Protein AF-A0A8H6YRF5-F1 (afdb_monomer_lite)

Secondary structure (DSSP, 8-state):
-TT-BHHHHHHHH---HHHHHHHHHHHHHHHHHHHHTTEE-S---TTSEEE-TTS-EEE--GGG-EE--SS---------S-GGG--HHHHSPPTT------HHHHHHHHHHHHHHHHHHHHHHHHHHHHHHHHHHTT-S-HHHHHHHTTPPPPP-

Foldseek 3Di:
DVCAFLLSNCQPPVDDPVLLVQQLVLVVVQLVVCVVVQKFQQADARRQWTQDPVRHTHGHDSVLIDGPDPPPPPQSVDLDHDVQLFDPCQVDPDPPDGNDGDSVRNVSSSVSRVVSSVVSNVVVVVVVVVVVVCVVVVNDDPVVVCVVVVNDDDDD

InterPro domains:
  IPR000719 Protein kinase domain [PS50011] (1-156)
  IPR001245 Serine-threonine/tyrosine-protein kinase, catalytic domain [PF07714] (1-119)
  IPR008266 Tyrosine-protein kinase, active site [PS00109] (39-51)
  IPR011009 Protein kinase-like domain superfamily [SSF56112] (1-127)
  IPR050122 Receptor Tyrosine Kinase [PTHR24416] (1-118)

Radius of gyration: 20.38 Å; chains: 1; bounding box: 53×23×65 Å

pLDDT: mean 83.46, std 14.14, range [44.47, 98.44]

Structure (mmCIF, N/CA/C/O backbone):
data_AF-A0A8H6YRF5-F1
#
_entry.id   AF-A0A8H6YRF5-F1
#
loop_
_atom_site.group_PDB
_atom_site.id
_atom_site.type_symbol
_atom_site.label_atom_id
_atom_site.label_alt_id
_atom_site.label_comp_id
_atom_site.label_asym_id
_atom_site.label_entity_id
_atom_site.label_seq_id
_atom_site.pdbx_PDB_ins_code
_atom_site.Cartn_x
_atom_site.Cartn_y
_atom_site.Cartn_z
_atom_site.occupancy
_atom_site.B_iso_or_equiv
_atom_site.auth_seq_id
_atom_site.auth_comp_id
_atom_site.auth_asym_id
_atom_site.auth_atom_id
_atom_site.pdbx_PDB_model_num
ATOM 1 N N . MET A 1 1 ? -6.679 13.958 -0.545 1.00 66.00 1 MET A N 1
ATOM 2 C CA . MET A 1 1 ? -6.457 12.868 0.429 1.00 66.00 1 MET A CA 1
ATOM 3 C C . MET A 1 1 ? -6.405 13.450 1.838 1.00 66.00 1 MET A C 1
ATOM 5 O O . MET A 1 1 ? -5.318 13.694 2.354 1.00 66.00 1 MET A O 1
ATOM 9 N N . PRO A 1 2 ? -7.564 13.784 2.426 1.00 79.38 2 PRO A N 1
ATOM 10 C CA . PRO A 1 2 ? -7.628 14.533 3.684 1.00 79.38 2 PRO A CA 1
ATOM 11 C C . PRO A 1 2 ? -7.203 13.708 4.908 1.00 79.38 2 PRO A C 1
ATOM 13 O O . PRO A 1 2 ? -6.785 14.284 5.907 1.00 79.38 2 PRO A O 1
ATOM 16 N N . LEU A 1 3 ? -7.267 12.375 4.824 1.00 86.50 3 LEU A N 1
ATOM 17 C CA . LEU A 1 3 ? -6.993 11.469 5.944 1.00 86.50 3 LEU A CA 1
ATOM 18 C C . LEU A 1 3 ? -5.504 11.102 6.094 1.00 86.50 3 LEU A C 1
ATOM 20 O O . LEU A 1 3 ? -5.126 10.379 7.014 1.00 86.50 3 LEU A O 1
ATOM 24 N N . GLY A 1 4 ? -4.641 11.656 5.237 1.00 93.50 4 GLY A N 1
ATOM 25 C CA . GLY A 1 4 ? -3.194 11.473 5.308 1.00 93.50 4 GLY A CA 1
ATOM 26 C C . GLY A 1 4 ? -2.728 10.109 4.803 1.00 93.50 4 GLY A C 1
ATOM 27 O O . GLY A 1 4 ? -3.418 9.439 4.035 1.00 93.50 4 GLY A O 1
ATOM 28 N N . SER A 1 5 ? -1.508 9.730 5.187 1.00 96.19 5 SER A N 1
ATOM 29 C CA . SER A 1 5 ? -0.922 8.446 4.802 1.00 96.19 5 SER A CA 1
ATOM 30 C C . SER A 1 5 ? -1.439 7.296 5.656 1.00 96.19 5 SER A C 1
ATOM 32 O O . SER A 1 5 ? -1.849 7.522 6.792 1.00 96.19 5 SER A O 1
ATOM 34 N N . VAL A 1 6 ? -1.356 6.058 5.160 1.00 94.94 6 VAL A N 1
ATOM 35 C CA . VAL A 1 6 ? -1.808 4.871 5.904 1.00 94.94 6 VAL A CA 1
ATOM 36 C C . VAL A 1 6 ? -1.138 4.778 7.275 1.00 94.94 6 VAL A C 1
ATOM 38 O O . VAL A 1 6 ? -1.814 4.547 8.269 1.00 94.94 6 VAL A O 1
ATOM 41 N N . LEU A 1 7 ? 0.165 5.065 7.377 1.00 92.00 7 LEU A N 1
ATOM 42 C CA . LEU A 1 7 ? 0.876 5.016 8.661 1.00 92.00 7 LEU A CA 1
ATOM 43 C C . LEU A 1 7 ? 0.369 6.074 9.645 1.00 92.00 7 LEU A C 1
ATOM 45 O O . LEU A 1 7 ? 0.180 5.780 10.824 1.00 92.00 7 LEU A O 1
ATOM 49 N N . LYS A 1 8 ? 0.124 7.299 9.161 1.00 92.31 8 LYS A N 1
ATOM 50 C CA . LYS A 1 8 ? -0.434 8.373 9.988 1.00 92.31 8 LYS A CA 1
ATOM 51 C C . LYS A 1 8 ? -1.867 8.048 10.401 1.00 92.31 8 LYS A C 1
ATOM 53 O O . LYS A 1 8 ? -2.210 8.192 11.567 1.00 92.31 8 LYS A O 1
ATOM 58 N N . TYR A 1 9 ? -2.673 7.563 9.464 1.00 93.56 9 TYR A N 1
ATOM 59 C CA . TYR A 1 9 ? -4.054 7.182 9.708 1.00 93.56 9 TYR A CA 1
ATOM 60 C C . TYR A 1 9 ? -4.158 6.095 10.783 1.00 93.56 9 TYR A C 1
ATOM 62 O O . TYR A 1 9 ? -4.899 6.264 11.750 1.00 93.56 9 TYR A O 1
ATOM 70 N N . MET A 1 10 ? -3.367 5.024 10.653 1.00 91.06 10 MET A N 1
ATOM 71 C CA . MET A 1 10 ? -3.299 3.929 11.623 1.00 91.06 10 MET A CA 1
ATOM 72 C C . MET A 1 10 ? -2.903 4.424 13.019 1.00 91.06 10 MET A C 1
ATOM 74 O O . MET A 1 10 ? -3.510 4.011 14.004 1.00 91.06 10 MET A O 1
ATOM 78 N N . ALA A 1 11 ? -1.913 5.319 13.104 1.00 88.25 11 ALA A N 1
ATOM 79 C CA . ALA A 1 11 ? -1.448 5.880 14.370 1.00 88.25 11 ALA A CA 1
ATOM 80 C C . ALA A 1 11 ? -2.491 6.793 15.039 1.00 88.25 11 ALA A C 1
ATOM 82 O O . ALA A 1 11 ? -2.692 6.705 16.248 1.00 88.25 11 ALA A O 1
ATOM 83 N N . ASP A 1 12 ? -3.160 7.643 14.259 1.00 89.25 12 ASP A N 1
ATOM 84 C CA . ASP A 1 12 ? -4.084 8.654 14.780 1.00 89.25 12 ASP A CA 1
ATOM 85 C C . ASP A 1 12 ? -5.463 8.068 15.141 1.00 89.25 12 ASP A C 1
ATOM 87 O O . ASP A 1 12 ? -6.108 8.551 16.069 1.00 89.25 12 ASP A O 1
ATOM 91 N N . HIS A 1 13 ? -5.922 7.032 14.427 1.00 86.94 13 HIS A N 1
ATOM 92 C CA . HIS A 1 13 ? -7.295 6.519 14.551 1.00 86.94 13 HIS A CA 1
ATOM 93 C C . HIS A 1 13 ? -7.387 5.140 15.205 1.00 86.94 13 HIS A C 1
ATOM 95 O O . HIS A 1 13 ? -8.473 4.757 15.632 1.00 86.94 13 HIS A O 1
ATOM 101 N N . SER A 1 14 ? -6.276 4.397 15.299 1.00 84.88 14 SER A N 1
ATOM 102 C CA . SER A 1 14 ? -6.243 3.045 15.882 1.00 84.88 14 SER A CA 1
ATOM 103 C C . SER A 1 14 ? -7.363 2.129 15.347 1.00 84.88 14 SER A C 1
ATOM 105 O O . SER A 1 14 ? -8.146 1.589 16.135 1.00 84.88 14 SER A O 1
ATOM 107 N N . PRO A 1 15 ? -7.511 1.982 14.015 1.00 86.12 15 PRO A N 1
ATOM 108 C CA . PRO A 1 15 ? -8.644 1.264 13.450 1.00 86.12 15 PRO A CA 1
ATOM 109 C C . PRO A 1 15 ? -8.595 -0.232 13.783 1.00 86.12 15 PRO A C 1
ATOM 111 O O . PRO A 1 15 ? -7.570 -0.781 14.196 1.00 86.12 15 PRO A O 1
ATOM 114 N N . SER A 1 16 ? -9.723 -0.914 13.569 1.00 88.88 16 SER A N 1
ATOM 115 C CA . SER A 1 16 ? -9.797 -2.365 13.755 1.00 88.88 16 SER A CA 1
ATOM 116 C C . SER A 1 16 ? -8.793 -3.104 12.861 1.00 88.88 16 SER A C 1
ATOM 118 O O . SER A 1 16 ? -8.476 -2.659 11.756 1.00 88.88 16 SER A O 1
ATOM 120 N N . ALA A 1 17 ? -8.336 -4.277 13.309 1.00 89.25 17 ALA A N 1
ATOM 121 C CA . ALA A 1 17 ? -7.450 -5.124 12.511 1.00 89.25 17 ALA A CA 1
ATOM 122 C C . ALA A 1 17 ? -8.077 -5.507 11.158 1.00 89.25 17 ALA A C 1
ATOM 124 O O . ALA A 1 17 ? -7.374 -5.565 10.156 1.00 89.25 17 ALA A O 1
ATOM 125 N N . THR A 1 18 ? -9.397 -5.709 11.116 1.00 92.75 18 THR A N 1
ATOM 126 C CA . THR A 1 18 ? -10.138 -5.987 9.878 1.00 92.75 18 THR A CA 1
ATOM 127 C C . THR A 1 18 ? -10.021 -4.834 8.888 1.00 92.75 18 THR A C 1
ATOM 129 O O . THR A 1 18 ? -9.634 -5.056 7.748 1.00 92.75 18 THR A O 1
ATOM 132 N N . TYR A 1 19 ? -10.260 -3.601 9.340 1.00 94.12 19 TYR A N 1
ATOM 133 C CA . TYR A 1 19 ? -10.141 -2.425 8.479 1.00 94.12 19 TYR A CA 1
ATOM 134 C C . TYR A 1 19 ? -8.704 -2.215 7.995 1.00 94.12 19 TYR A C 1
ATOM 136 O O . TYR A 1 19 ? -8.465 -1.892 6.840 1.00 94.12 19 TYR A O 1
ATOM 144 N N . ALA A 1 20 ? -7.712 -2.466 8.851 1.00 94.25 20 ALA A N 1
ATOM 145 C CA . ALA A 1 20 ? -6.314 -2.408 8.437 1.00 94.25 20 ALA A CA 1
ATOM 146 C C . ALA A 1 20 ? -5.985 -3.422 7.325 1.00 94.25 20 ALA A C 1
ATOM 148 O O . ALA A 1 20 ? -5.204 -3.111 6.430 1.00 94.25 20 ALA A O 1
ATOM 149 N N . ILE A 1 21 ? -6.591 -4.615 7.359 1.00 95.25 21 ILE A N 1
ATOM 150 C CA . ILE A 1 21 ? -6.473 -5.608 6.283 1.00 95.25 21 ILE A CA 1
ATOM 151 C C . ILE A 1 21 ? -7.158 -5.104 5.007 1.00 95.25 21 ILE A C 1
ATOM 153 O O . ILE A 1 21 ? -6.573 -5.239 3.938 1.00 95.25 21 ILE A O 1
ATOM 157 N N . GLU A 1 22 ? -8.337 -4.485 5.105 1.00 97.44 22 GLU 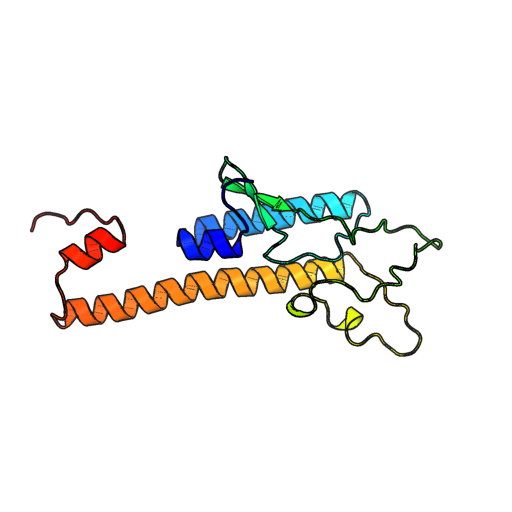A N 1
ATOM 158 C CA . GLU A 1 22 ? -9.027 -3.872 3.956 1.00 97.44 22 GLU A CA 1
ATOM 159 C C . GLU A 1 22 ? -8.145 -2.815 3.271 1.00 97.44 22 GLU A C 1
ATOM 161 O O . GLU A 1 22 ? -7.928 -2.893 2.065 1.00 97.44 22 GLU A O 1
ATOM 166 N N . LEU A 1 23 ? -7.504 -1.925 4.039 1.00 97.31 23 LEU A N 1
ATOM 167 C CA . LEU A 1 23 ? -6.561 -0.939 3.493 1.00 97.31 23 LEU A CA 1
ATOM 168 C C . LEU A 1 23 ? -5.356 -1.587 2.789 1.00 97.31 23 LEU A C 1
ATOM 170 O O . LEU A 1 23 ? -4.845 -1.054 1.807 1.00 97.31 23 LEU A O 1
ATOM 174 N N . LEU A 1 24 ? -4.863 -2.724 3.290 1.00 97.94 24 LEU A N 1
ATOM 175 C CA . LEU A 1 24 ? -3.778 -3.463 2.636 1.00 97.94 24 LEU A CA 1
ATOM 176 C C . LEU A 1 24 ? -4.257 -4.157 1.353 1.00 97.94 24 LEU A C 1
ATOM 178 O O . LEU A 1 24 ? -3.494 -4.225 0.390 1.00 97.94 24 LEU A O 1
ATOM 182 N N . CYS A 1 25 ? -5.503 -4.635 1.310 1.00 98.31 25 CYS A N 1
ATOM 183 C CA . CYS A 1 25 ? -6.118 -5.173 0.095 1.00 98.31 25 CYS A CA 1
ATOM 184 C C . CYS A 1 25 ? -6.228 -4.096 -0.991 1.00 98.31 25 CYS A C 1
ATOM 186 O O . CYS A 1 25 ? -5.809 -4.348 -2.119 1.00 98.31 25 CYS A O 1
ATOM 188 N N . ASP A 1 26 ? -6.670 -2.885 -0.645 1.00 98.44 26 ASP A N 1
ATOM 189 C CA . ASP A 1 26 ? -6.723 -1.744 -1.571 1.00 98.44 26 ASP A CA 1
ATOM 190 C C . ASP A 1 26 ? -5.343 -1.446 -2.199 1.00 98.44 26 ASP A C 1
ATOM 192 O O . ASP A 1 26 ? -5.217 -1.193 -3.400 1.00 98.44 26 ASP A O 1
ATOM 196 N N . VAL A 1 27 ? -4.269 -1.525 -1.400 1.00 98.12 27 VAL A N 1
ATOM 197 C CA . VAL A 1 27 ? -2.883 -1.362 -1.880 1.00 98.12 27 VAL A CA 1
ATOM 198 C C . VAL A 1 27 ? -2.512 -2.452 -2.887 1.00 98.12 27 VAL A C 1
ATOM 200 O O . VAL A 1 27 ? -1.906 -2.150 -3.918 1.00 98.12 27 VAL A O 1
ATOM 203 N N . VAL A 1 28 ? -2.886 -3.707 -2.619 1.00 98.19 28 VAL A N 1
ATOM 204 C CA . VAL A 1 28 ? -2.654 -4.834 -3.538 1.00 98.19 28 VAL A CA 1
ATOM 205 C C . VAL A 1 28 ? -3.434 -4.653 -4.835 1.00 98.19 28 VAL A C 1
ATOM 207 O O . VAL A 1 28 ? -2.886 -4.913 -5.905 1.00 98.19 28 VAL A O 1
ATOM 210 N N . GLU A 1 29 ? -4.681 -4.190 -4.774 1.00 98.44 29 GLU A N 1
ATOM 211 C CA . GLU A 1 29 ? -5.483 -3.908 -5.966 1.00 98.44 29 GLU A CA 1
ATOM 212 C C . GLU A 1 29 ? -4.852 -2.805 -6.820 1.00 98.44 29 GLU A C 1
ATOM 214 O O . GLU A 1 29 ? -4.710 -2.969 -8.036 1.00 98.44 29 GLU A O 1
ATOM 219 N N . GLY A 1 30 ? -4.383 -1.728 -6.184 1.00 97.75 30 GLY A N 1
ATOM 220 C CA . GLY A 1 30 ? -3.641 -0.664 -6.854 1.00 97.75 30 GLY A CA 1
ATOM 221 C C . GLY A 1 30 ? -2.358 -1.170 -7.520 1.00 97.75 30 GLY A C 1
ATOM 222 O O . GLY A 1 30 ? -2.105 -0.855 -8.682 1.00 97.75 30 GLY A O 1
ATOM 223 N N . LEU A 1 31 ? -1.565 -1.990 -6.823 1.00 97.44 31 LEU A N 1
ATOM 224 C CA . LEU A 1 31 ? -0.339 -2.570 -7.384 1.00 97.44 31 LEU A CA 1
ATOM 225 C C . LEU A 1 31 ? -0.631 -3.515 -8.542 1.00 97.44 31 LEU A C 1
ATOM 227 O O . LEU A 1 31 ? 0.022 -3.432 -9.578 1.00 97.44 31 LEU A O 1
ATOM 231 N N . LYS A 1 32 ? -1.636 -4.381 -8.391 1.00 97.88 32 LYS A N 1
ATOM 232 C CA . LYS A 1 32 ? -2.066 -5.308 -9.437 1.00 97.88 32 LYS A CA 1
ATOM 233 C C . LYS A 1 32 ? -2.452 -4.556 -10.710 1.00 97.88 32 LYS A C 1
ATOM 235 O O . LYS A 1 32 ? -2.081 -5.001 -11.792 1.00 97.88 32 LYS A O 1
ATOM 240 N N . TYR A 1 33 ? -3.156 -3.432 -10.576 1.00 97.56 33 TYR A N 1
ATOM 241 C CA . TYR A 1 33 ? -3.488 -2.560 -11.700 1.00 97.56 33 TYR A CA 1
ATOM 242 C C . TYR A 1 33 ? -2.235 -1.967 -12.362 1.00 97.56 33 TYR A C 1
ATOM 244 O O . TYR A 1 33 ? -2.085 -2.052 -13.576 1.00 97.56 33 TYR A O 1
ATOM 252 N N . LEU A 1 34 ? -1.294 -1.414 -11.588 1.00 96.00 34 LEU A N 1
ATOM 253 C CA . LEU A 1 34 ? -0.049 -0.882 -12.162 1.00 96.00 34 LEU A CA 1
ATOM 254 C C . LEU A 1 34 ? 0.726 -1.966 -12.914 1.00 96.00 34 LEU A C 1
ATOM 256 O O . LEU A 1 34 ? 1.144 -1.765 -14.053 1.00 96.00 34 LEU A O 1
ATOM 260 N N . HIS A 1 35 ? 0.875 -3.136 -12.297 1.00 95.56 35 HIS A N 1
ATOM 261 C CA . HIS A 1 35 ? 1.618 -4.248 -12.877 1.00 95.56 35 HIS A CA 1
ATOM 262 C C . HIS A 1 35 ? 0.927 -4.808 -14.128 1.00 95.56 35 HIS A C 1
ATOM 264 O O . HIS A 1 35 ? 1.629 -5.177 -15.068 1.00 95.56 35 HIS A O 1
ATOM 270 N N . SER A 1 36 ? -0.414 -4.816 -14.204 1.00 96.06 36 SER A N 1
ATOM 271 C CA . SER A 1 36 ? -1.131 -5.202 -15.433 1.00 96.06 36 SER A CA 1
ATOM 272 C C . SER A 1 36 ? -0.926 -4.214 -16.580 1.00 96.06 36 SER A C 1
ATOM 274 O O . SER A 1 36 ? -0.906 -4.623 -17.737 1.00 96.06 36 SER A O 1
ATOM 276 N N . GLU A 1 37 ? -0.698 -2.941 -16.260 1.00 94.81 37 GLU A N 1
ATOM 277 C CA . GLU A 1 37 ? -0.349 -1.894 -17.225 1.00 94.81 37 GLU A CA 1
ATOM 2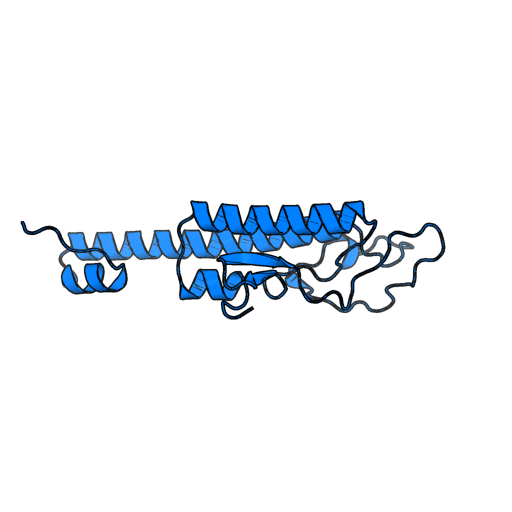78 C C . GLU A 1 37 ? 1.162 -1.835 -17.523 1.00 94.81 37 GLU A C 1
ATOM 280 O O . GLU A 1 37 ? 1.642 -0.892 -18.149 1.00 94.81 37 GLU A O 1
ATOM 285 N N . ASN A 1 38 ? 1.936 -2.844 -17.098 1.00 92.19 38 ASN A N 1
ATOM 286 C CA . ASN A 1 38 ? 3.395 -2.883 -17.218 1.00 92.19 38 ASN A CA 1
ATOM 287 C C . ASN A 1 38 ? 4.090 -1.677 -16.563 1.00 92.19 38 ASN A C 1
ATOM 289 O O . ASN A 1 38 ? 5.114 -1.204 -17.054 1.00 92.19 38 ASN A O 1
ATOM 293 N N . ILE A 1 39 ? 3.553 -1.171 -15.454 1.00 93.12 39 ILE A N 1
ATOM 294 C CA . ILE A 1 39 ? 4.117 -0.061 -14.684 1.00 93.12 39 ILE A CA 1
ATOM 295 C C . ILE A 1 39 ? 4.643 -0.599 -13.357 1.00 93.12 39 ILE A C 1
ATOM 297 O O . ILE A 1 39 ? 3.906 -1.208 -12.591 1.00 93.12 39 ILE A O 1
ATOM 301 N N . VAL A 1 40 ? 5.907 -0.322 -13.050 1.00 94.31 40 VAL A N 1
ATOM 302 C CA . VAL A 1 40 ? 6.487 -0.516 -11.711 1.00 94.31 40 VAL A CA 1
ATOM 303 C C . VAL A 1 40 ? 6.387 0.801 -10.957 1.00 94.31 40 VAL A C 1
ATOM 305 O O . VAL A 1 40 ? 6.765 1.831 -11.514 1.00 94.31 40 VAL A O 1
ATOM 308 N N . HIS A 1 41 ? 5.917 0.794 -9.710 1.00 95.12 41 HIS A N 1
ATOM 309 C CA . HIS A 1 41 ? 5.815 2.007 -8.896 1.00 95.12 41 HIS A CA 1
ATOM 310 C C . HIS A 1 41 ? 7.197 2.528 -8.483 1.00 95.12 41 HIS A C 1
ATOM 312 O O . HIS A 1 41 ? 7.462 3.727 -8.577 1.00 95.12 41 HIS A O 1
ATOM 318 N N . GLY A 1 42 ? 8.081 1.658 -7.985 1.00 91.25 42 GLY A N 1
ATOM 319 C CA . GLY A 1 42 ? 9.496 1.970 -7.770 1.00 91.25 42 GLY A CA 1
ATOM 320 C C . GLY A 1 42 ? 9.850 2.800 -6.527 1.00 91.25 42 GLY A C 1
ATOM 321 O O . GLY A 1 42 ? 11.041 2.961 -6.234 1.00 91.25 42 GLY A O 1
ATOM 322 N N . ASP A 1 43 ? 8.859 3.316 -5.799 1.00 92.62 43 ASP A N 1
ATOM 323 C CA . ASP A 1 43 ? 9.009 3.994 -4.497 1.00 92.62 43 ASP A CA 1
ATOM 324 C C . ASP A 1 43 ? 7.808 3.722 -3.584 1.00 92.62 43 ASP A C 1
ATOM 326 O O . ASP A 1 43 ? 7.306 4.603 -2.882 1.00 92.62 43 ASP A O 1
ATOM 330 N N . LEU A 1 44 ? 7.290 2.496 -3.626 1.00 95.88 44 LEU A N 1
ATOM 331 C CA . LEU A 1 44 ? 6.185 2.123 -2.763 1.00 95.88 44 LEU A CA 1
ATOM 332 C C . LEU A 1 44 ? 6.637 2.186 -1.291 1.00 95.88 44 LEU A C 1
ATOM 334 O O . LEU A 1 44 ? 7.620 1.566 -0.891 1.00 95.88 44 LEU A O 1
ATOM 338 N N . CYS A 1 45 ? 5.926 2.954 -0.469 1.00 94.31 45 CYS A N 1
ATOM 339 C CA . CYS A 1 45 ? 6.150 3.023 0.974 1.00 94.31 45 CYS A CA 1
ATOM 340 C C . CYS A 1 45 ? 4.883 3.503 1.689 1.00 94.31 45 CYS A C 1
ATOM 342 O O . CYS A 1 45 ? 3.987 4.071 1.065 1.00 94.31 45 CYS A O 1
ATOM 344 N N . GLY A 1 46 ? 4.820 3.355 3.015 1.00 91.88 46 GLY A N 1
ATOM 345 C CA . GLY A 1 46 ? 3.635 3.740 3.790 1.00 91.88 46 GLY A CA 1
ATOM 346 C C . GLY A 1 46 ? 3.300 5.241 3.763 1.00 91.88 46 GLY A C 1
ATOM 347 O O . GLY A 1 46 ? 2.210 5.627 4.169 1.00 91.88 46 GLY A O 1
ATOM 348 N N . ARG A 1 47 ? 4.202 6.109 3.278 1.00 94.25 47 ARG A N 1
ATOM 349 C CA . ARG A 1 47 ? 3.905 7.534 3.019 1.00 94.25 47 ARG A CA 1
ATOM 350 C C . ARG A 1 47 ? 3.189 7.750 1.684 1.00 94.25 47 ARG A C 1
ATOM 352 O O . ARG A 1 47 ? 2.413 8.692 1.569 1.00 94.25 47 ARG A O 1
ATOM 359 N N . ASN A 1 48 ? 3.446 6.863 0.725 1.00 96.44 48 ASN A N 1
ATOM 360 C CA . ASN A 1 48 ? 2.924 6.898 -0.640 1.00 96.44 48 ASN A CA 1
ATOM 361 C C . ASN A 1 48 ? 1.642 6.055 -0.788 1.00 96.44 48 ASN A C 1
ATOM 363 O O . ASN A 1 48 ? 1.149 5.841 -1.891 1.00 96.44 48 ASN A O 1
ATOM 367 N N . VAL A 1 49 ? 1.076 5.614 0.336 1.00 97.44 49 VAL A N 1
ATOM 368 C CA . VAL A 1 49 ? -0.284 5.084 0.438 1.00 97.44 49 VAL A CA 1
ATOM 369 C C . VAL A 1 49 ? -1.099 6.108 1.210 1.00 97.44 49 VAL A C 1
ATOM 371 O O . VAL A 1 49 ? -0.840 6.335 2.393 1.00 97.44 49 VAL A O 1
ATOM 374 N N . LEU A 1 50 ? -2.052 6.750 0.544 1.00 97.56 50 LEU A N 1
ATOM 375 C CA . LEU A 1 50 ? -2.898 7.782 1.134 1.00 97.56 50 LEU A CA 1
ATOM 376 C C . LEU A 1 50 ? -4.335 7.288 1.263 1.00 97.56 50 LEU A C 1
ATOM 378 O O . LEU A 1 50 ? -4.812 6.552 0.405 1.00 97.56 50 LEU A O 1
ATOM 382 N N . ILE A 1 51 ? -5.018 7.722 2.319 1.00 96.94 51 ILE A N 1
ATOM 383 C CA . ILE A 1 51 ? -6.419 7.380 2.556 1.00 96.94 51 ILE A CA 1
ATOM 384 C C . ILE A 1 51 ? -7.299 8.517 2.028 1.00 96.94 51 ILE A C 1
ATOM 386 O O . ILE A 1 51 ? -7.093 9.700 2.346 1.00 96.94 51 ILE A O 1
ATOM 390 N N . ASP A 1 52 ? -8.250 8.165 1.167 1.00 95.06 52 ASP A N 1
ATOM 391 C CA . ASP A 1 52 ? -9.188 9.123 0.594 1.00 95.06 52 ASP A CA 1
ATOM 392 C C . ASP A 1 52 ? -10.345 9.450 1.549 1.00 95.06 52 ASP A C 1
ATOM 394 O O . ASP A 1 52 ? -10.427 8.954 2.668 1.00 95.06 52 ASP A O 1
ATOM 398 N N . GLU A 1 53 ? -11.228 10.352 1.134 1.00 93.81 53 GLU A N 1
ATOM 399 C CA . GLU A 1 53 ? -12.389 10.771 1.931 1.00 93.81 53 GLU A CA 1
ATOM 400 C C . GLU A 1 53 ? -13.422 9.663 2.181 1.00 93.81 53 GLU A C 1
ATOM 402 O O . GLU A 1 53 ? -14.215 9.781 3.112 1.00 93.81 53 GLU A O 1
ATOM 407 N N . ASN A 1 54 ? -13.384 8.583 1.398 1.00 93.88 54 ASN A N 1
ATOM 408 C CA . ASN A 1 54 ? -14.242 7.412 1.559 1.00 93.88 54 ASN A CA 1
ATOM 409 C C . ASN A 1 54 ? -13.580 6.319 2.412 1.00 93.88 54 ASN A C 1
ATOM 411 O O . ASN A 1 54 ? -14.164 5.253 2.587 1.00 93.88 54 ASN A O 1
ATOM 415 N N . GLY A 1 55 ? -12.373 6.565 2.934 1.00 93.94 55 GLY A N 1
ATOM 416 C CA . GLY A 1 55 ? -11.621 5.583 3.709 1.00 93.94 55 GLY A CA 1
ATOM 417 C C . GLY A 1 55 ? -10.843 4.573 2.861 1.00 93.94 55 GLY A C 1
ATOM 418 O O . GLY A 1 55 ? -10.268 3.649 3.418 1.00 93.94 55 GLY A O 1
ATOM 419 N N . VAL A 1 56 ? -10.770 4.748 1.542 1.00 96.50 56 VAL A N 1
ATOM 420 C CA . VAL A 1 56 ? -10.096 3.800 0.642 1.00 96.50 56 VAL A CA 1
ATOM 421 C C . VAL A 1 56 ? -8.617 4.157 0.519 1.00 96.50 56 VAL A C 1
ATOM 423 O O . VAL A 1 56 ? -8.267 5.332 0.339 1.00 96.50 56 VAL A O 1
ATOM 426 N N . ALA A 1 57 ? -7.733 3.158 0.590 1.00 97.75 57 ALA A N 1
ATOM 427 C CA . ALA A 1 57 ? -6.306 3.382 0.375 1.00 97.75 57 ALA A CA 1
ATOM 428 C C . ALA A 1 57 ? -5.997 3.525 -1.122 1.00 97.75 57 ALA A C 1
ATOM 430 O O . ALA A 1 57 ? -6.462 2.750 -1.955 1.00 97.75 57 ALA A O 1
ATOM 431 N N . ARG A 1 58 ? -5.174 4.508 -1.499 1.00 97.50 58 ARG A N 1
ATOM 432 C CA . ARG A 1 58 ? -4.702 4.655 -2.883 1.00 97.50 58 ARG A CA 1
ATOM 433 C C . ARG A 1 58 ? -3.213 4.937 -2.937 1.00 97.50 58 ARG A C 1
ATOM 435 O O . ARG A 1 58 ? -2.661 5.651 -2.096 1.00 97.50 58 ARG A O 1
ATOM 442 N N . LEU A 1 59 ? -2.589 4.396 -3.975 1.00 97.62 59 LEU A N 1
ATOM 443 C CA . LEU A 1 59 ? -1.195 4.655 -4.310 1.00 97.62 59 LEU A CA 1
ATOM 444 C C . LEU A 1 59 ? -1.031 6.090 -4.823 1.00 97.62 59 LEU A C 1
ATOM 446 O O . LEU A 1 59 ? -1.892 6.609 -5.537 1.00 97.62 59 LEU A O 1
ATOM 450 N N . THR A 1 60 ? 0.075 6.729 -4.462 1.00 95.38 60 THR A N 1
ATOM 451 C CA . THR A 1 60 ? 0.444 8.077 -4.904 1.00 95.38 60 THR A CA 1
ATOM 452 C C . THR A 1 60 ? 1.943 8.157 -5.181 1.00 95.38 60 THR A C 1
ATOM 454 O O . THR A 1 60 ? 2.685 7.235 -4.880 1.00 95.38 60 THR A O 1
ATOM 457 N N . ASP A 1 61 ? 2.393 9.308 -5.678 1.00 90.50 61 ASP A N 1
ATOM 458 C CA . ASP A 1 61 ? 3.807 9.623 -5.906 1.00 90.50 61 ASP A CA 1
ATOM 459 C C . ASP A 1 61 ? 4.497 8.661 -6.887 1.00 90.50 61 ASP A C 1
ATOM 461 O O . ASP A 1 61 ? 5.389 7.875 -6.569 1.00 90.50 61 ASP A O 1
ATOM 465 N N . PHE A 1 62 ? 4.082 8.772 -8.146 1.00 90.06 62 PHE A N 1
ATOM 466 C CA . PHE A 1 62 ? 4.623 8.014 -9.273 1.00 90.06 62 PHE A CA 1
ATOM 467 C C . PHE A 1 62 ? 5.926 8.613 -9.827 1.00 90.06 62 PHE A C 1
ATOM 469 O O . PHE A 1 62 ? 6.292 8.343 -10.969 1.00 90.06 62 PHE A O 1
ATOM 476 N N . GLY A 1 63 ? 6.641 9.440 -9.052 1.00 83.75 63 GLY A N 1
ATOM 477 C CA . GLY A 1 63 ? 7.844 10.141 -9.516 1.00 83.75 63 GLY A CA 1
ATOM 478 C C . GLY A 1 63 ? 8.998 9.214 -9.918 1.00 83.75 63 GLY A C 1
ATOM 479 O O . GLY A 1 63 ? 9.854 9.610 -10.707 1.00 83.75 63 GLY A O 1
ATOM 480 N N . LEU A 1 64 ? 9.012 7.978 -9.403 1.00 80.44 64 LEU A N 1
ATOM 481 C CA . LEU A 1 64 ? 9.968 6.925 -9.773 1.00 80.44 64 LEU A CA 1
ATOM 482 C C . LEU A 1 64 ? 9.325 5.773 -10.558 1.00 80.44 64 LEU A C 1
ATOM 484 O O . LEU A 1 64 ? 9.987 4.753 -10.770 1.00 80.44 64 LEU A O 1
ATOM 488 N N . ALA A 1 65 ? 8.067 5.928 -10.983 1.00 85.25 65 ALA A N 1
ATOM 489 C CA . ALA A 1 65 ? 7.373 4.892 -11.727 1.00 85.25 65 ALA A CA 1
ATOM 490 C C . ALA A 1 65 ? 7.983 4.719 -13.123 1.00 85.25 65 ALA A C 1
ATOM 492 O O . ALA A 1 65 ? 8.418 5.683 -13.758 1.00 85.25 65 ALA A O 1
ATOM 493 N N . SER A 1 66 ? 8.030 3.480 -13.609 1.00 84.44 66 SER A N 1
ATOM 494 C CA . SER A 1 66 ? 8.669 3.152 -14.887 1.00 84.44 66 SER A CA 1
ATOM 495 C C . SER A 1 66 ? 7.936 2.048 -15.635 1.00 84.44 66 SER A C 1
ATOM 497 O O . SER A 1 66 ? 7.498 1.077 -15.019 1.00 84.44 66 SER A O 1
ATOM 499 N N . LEU A 1 67 ? 7.879 2.168 -16.963 1.00 83.88 67 LEU A N 1
ATOM 500 C CA . LEU A 1 67 ? 7.354 1.129 -17.847 1.00 83.88 67 LEU A CA 1
ATOM 501 C C . LEU A 1 67 ? 8.318 -0.062 -17.944 1.00 83.88 67 LEU A C 1
ATOM 503 O O . LEU A 1 67 ? 9.536 0.105 -18.054 1.00 83.88 67 LEU A O 1
ATOM 507 N N . ILE A 1 68 ? 7.760 -1.269 -17.955 1.00 77.00 68 ILE A N 1
ATOM 508 C CA . ILE A 1 68 ? 8.462 -2.532 -18.190 1.00 77.00 68 ILE A CA 1
ATOM 509 C C . ILE A 1 68 ? 8.597 -2.728 -19.712 1.00 77.00 68 ILE A C 1
ATOM 511 O O . ILE A 1 68 ? 8.048 -3.664 -20.276 1.00 77.00 68 ILE A O 1
ATOM 515 N N . GLU A 1 69 ? 9.294 -1.836 -20.420 1.00 63.72 69 GLU A N 1
ATOM 516 C CA . GLU A 1 69 ? 9.604 -2.079 -21.838 1.00 63.72 69 GLU A CA 1
ATOM 517 C C . GLU A 1 69 ? 10.851 -2.963 -22.000 1.00 63.72 69 GLU A C 1
ATOM 519 O O . GLU A 1 69 ? 11.825 -2.885 -21.238 1.00 63.72 69 GLU A O 1
ATOM 524 N N . SER A 1 70 ? 10.800 -3.835 -23.010 1.00 50.88 70 SER A N 1
ATOM 525 C CA . SER A 1 70 ? 11.918 -4.638 -23.500 1.00 50.88 70 SER A CA 1
ATOM 526 C C . SER A 1 70 ? 12.945 -3.740 -24.201 1.00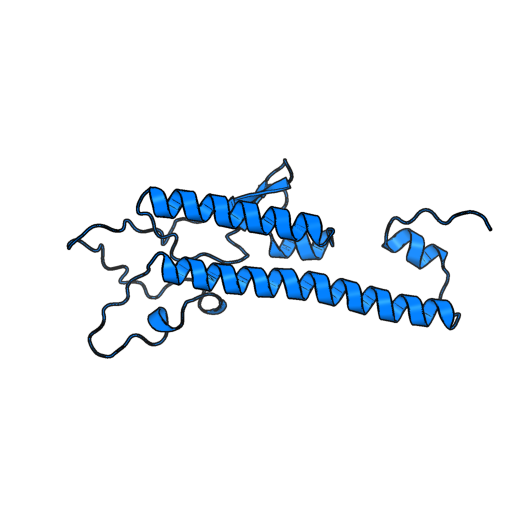 50.88 70 SER A C 1
ATOM 528 O O . SER A 1 70 ? 12.610 -3.015 -25.130 1.00 50.88 70 SER A O 1
ATOM 530 N N . ASP A 1 71 ? 14.197 -3.813 -23.753 1.00 47.53 71 ASP A N 1
ATOM 531 C CA . ASP A 1 71 ? 15.417 -3.226 -24.335 1.00 47.53 71 ASP A CA 1
ATOM 532 C C . ASP A 1 71 ? 15.638 -1.705 -24.312 1.00 47.53 71 ASP A C 1
ATOM 534 O O . ASP A 1 71 ? 16.792 -1.275 -24.371 1.00 47.53 71 ASP A O 1
ATOM 538 N N . THR A 1 72 ? 14.625 -0.875 -24.082 1.00 44.47 72 THR A N 1
ATOM 539 C CA . THR A 1 72 ? 14.811 0.572 -23.860 1.00 44.47 72 THR A CA 1
ATOM 540 C C . THR A 1 72 ? 14.455 0.957 -22.438 1.00 44.47 72 THR A C 1
ATOM 542 O O . THR A 1 72 ? 13.632 1.833 -22.195 1.00 44.47 72 THR A O 1
ATOM 545 N N . SER A 1 73 ? 15.106 0.324 -21.456 1.00 46.94 73 SER A N 1
ATOM 546 C CA . SER A 1 73 ? 15.062 0.838 -20.090 1.00 46.94 73 SER A CA 1
ATOM 547 C C . SER A 1 73 ? 15.518 2.297 -20.134 1.00 46.94 73 SER A C 1
ATOM 549 O O . SER A 1 73 ? 16.704 2.568 -20.360 1.00 46.94 73 SER A O 1
ATOM 551 N N . ILE A 1 74 ? 14.602 3.235 -19.886 1.00 47.53 74 ILE A N 1
ATOM 552 C CA . ILE A 1 74 ? 14.966 4.490 -19.240 1.00 47.53 74 ILE A CA 1
ATOM 553 C C . ILE A 1 74 ? 15.685 4.010 -17.992 1.00 47.53 74 ILE A C 1
ATOM 555 O O . ILE A 1 74 ? 15.056 3.505 -17.062 1.00 47.53 74 ILE A O 1
ATOM 559 N N . LYS A 1 75 ? 17.021 4.000 -18.047 1.00 49.66 75 LYS A N 1
ATOM 560 C CA . LYS A 1 75 ? 17.853 3.611 -16.921 1.00 49.66 75 LYS A CA 1
ATOM 561 C C . LYS A 1 75 ? 17.302 4.437 -15.780 1.00 49.66 75 LYS A C 1
ATOM 563 O O . LYS A 1 75 ? 17.377 5.664 -15.840 1.00 49.66 75 LYS A O 1
ATOM 568 N N . SER A 1 76 ? 16.712 3.780 -14.788 1.00 52.88 76 SER A N 1
ATOM 569 C CA . SER A 1 76 ? 16.386 4.409 -13.519 1.00 52.88 76 SER A CA 1
ATOM 570 C C . SER A 1 76 ? 17.743 4.669 -12.859 1.00 52.88 76 SER A C 1
ATOM 572 O O . SER A 1 76 ? 18.187 3.955 -11.972 1.00 52.88 76 SER A O 1
ATOM 574 N N . SER A 1 77 ? 18.510 5.592 -13.442 1.00 51.09 77 SER A N 1
ATOM 575 C CA . SER A 1 77 ? 19.913 5.874 -13.145 1.00 51.09 77 SER A CA 1
ATOM 576 C C . SER A 1 77 ? 20.048 6.502 -11.764 1.00 51.09 77 SER A C 1
ATOM 578 O O . SER A 1 77 ? 21.134 6.543 -11.189 1.00 51.09 77 SER A O 1
ATOM 580 N N . THR A 1 78 ? 18.924 6.937 -11.204 1.00 59.34 78 THR A N 1
ATOM 581 C CA . THR A 1 78 ? 18.803 7.475 -9.868 1.00 59.34 78 THR A CA 1
ATOM 582 C C . THR A 1 78 ? 18.509 6.346 -8.879 1.00 59.34 78 THR A C 1
ATOM 584 O O . THR A 1 78 ? 17.390 5.830 -8.790 1.00 59.34 78 THR A O 1
ATOM 587 N N . ARG A 1 79 ? 19.511 6.026 -8.049 1.00 69.00 79 ARG A N 1
ATOM 588 C CA . ARG A 1 79 ? 19.365 5.274 -6.784 1.00 69.00 79 ARG A CA 1
ATOM 589 C C . ARG A 1 79 ? 18.610 6.093 -5.716 1.00 69.00 79 ARG A C 1
ATOM 591 O O . ARG A 1 79 ? 18.981 6.094 -4.547 1.00 69.00 79 ARG A O 1
ATOM 598 N N . SER A 1 80 ? 17.610 6.868 -6.126 1.00 69.31 80 SER A N 1
ATOM 599 C CA . SER A 1 80 ? 16.700 7.605 -5.248 1.00 69.31 80 SER A CA 1
ATOM 600 C C . SER A 1 80 ? 15.593 6.679 -4.743 1.00 69.31 80 SER A C 1
ATOM 602 O O . SER A 1 80 ? 15.479 5.548 -5.207 1.00 69.31 80 SER A O 1
ATOM 604 N N . GLY A 1 81 ? 14.775 7.149 -3.807 1.00 77.25 81 GLY A N 1
ATOM 605 C CA . GLY A 1 81 ? 13.663 6.391 -3.235 1.00 77.25 81 GLY A CA 1
ATOM 606 C C . GLY A 1 81 ? 13.889 6.017 -1.775 1.00 77.25 81 GLY A C 1
ATOM 607 O O . GLY A 1 81 ? 14.924 6.307 -1.167 1.00 77.25 81 GLY A O 1
ATOM 608 N N . SER A 1 82 ? 12.880 5.387 -1.196 1.00 84.56 82 SER A N 1
ATOM 609 C CA . SER A 1 82 ? 12.762 5.154 0.235 1.00 84.56 82 SER A CA 1
ATOM 610 C C . SER A 1 82 ? 13.520 3.889 0.647 1.00 84.56 82 SER A C 1
ATOM 612 O O . SER A 1 82 ? 12.952 2.802 0.705 1.00 84.56 82 SER A O 1
ATOM 614 N N . THR A 1 83 ? 14.811 4.027 0.975 1.00 85.62 83 THR A N 1
ATOM 615 C CA . THR A 1 83 ? 15.741 2.907 1.255 1.00 85.62 83 THR A CA 1
ATOM 616 C C . THR A 1 83 ? 15.246 1.881 2.279 1.00 85.62 83 THR A C 1
ATOM 618 O O . THR A 1 83 ? 15.578 0.710 2.151 1.00 85.62 83 THR A O 1
ATOM 621 N N . ARG A 1 84 ? 14.427 2.282 3.262 1.00 88.25 84 ARG A N 1
ATOM 622 C CA . ARG A 1 84 ? 13.833 1.374 4.266 1.00 88.25 84 ARG A CA 1
ATOM 623 C C . ARG A 1 84 ? 12.893 0.319 3.659 1.00 88.25 84 ARG A C 1
ATOM 625 O O . ARG A 1 84 ? 12.823 -0.776 4.202 1.00 88.25 84 ARG A O 1
ATOM 632 N N . TRP A 1 85 ? 12.193 0.639 2.571 1.00 93.44 85 TRP A N 1
ATOM 633 C CA . TRP A 1 85 ? 11.264 -0.272 1.878 1.00 93.44 85 TRP A CA 1
ATOM 634 C C . TRP A 1 85 ? 11.882 -0.861 0.606 1.00 93.44 85 TRP A C 1
ATOM 636 O O . TRP A 1 85 ? 11.232 -1.606 -0.117 1.00 93.44 85 TRP A O 1
ATOM 646 N N . MET A 1 86 ? 13.133 -0.512 0.309 1.00 91.50 86 MET A N 1
ATOM 647 C CA . MET A 1 86 ? 13.798 -0.918 -0.917 1.00 91.50 86 MET A CA 1
ATOM 648 C C . MET A 1 86 ? 14.195 -2.394 -0.847 1.00 91.50 86 MET A C 1
ATOM 650 O O . MET A 1 86 ? 14.748 -2.854 0.153 1.00 91.50 86 MET A O 1
ATOM 654 N N . ALA A 1 87 ? 13.920 -3.119 -1.928 1.00 92.44 87 ALA A N 1
ATOM 655 C CA . ALA A 1 87 ? 14.234 -4.534 -2.041 1.00 92.44 87 ALA A CA 1
ATOM 656 C C . ALA A 1 87 ? 15.754 -4.798 -1.991 1.00 92.44 87 ALA A C 1
ATOM 658 O O . ALA A 1 87 ? 16.545 -3.956 -2.442 1.00 92.44 87 ALA A O 1
ATOM 659 N N . PRO A 1 88 ? 16.199 -5.937 -1.432 1.00 91.62 88 PRO A N 1
ATOM 660 C CA . PRO A 1 88 ? 17.618 -6.221 -1.232 1.00 91.62 88 PRO A CA 1
ATOM 661 C C . PRO A 1 88 ? 18.412 -6.231 -2.543 1.00 91.62 88 PRO A C 1
ATOM 663 O O . PRO A 1 88 ? 19.540 -5.747 -2.568 1.00 91.62 88 PRO A O 1
ATOM 666 N N . GLU A 1 89 ? 17.820 -6.693 -3.642 1.00 89.25 89 GLU A N 1
ATOM 667 C CA . GLU A 1 89 ? 18.418 -6.695 -4.980 1.00 89.25 89 GLU A CA 1
ATOM 668 C C . GLU A 1 89 ? 18.667 -5.286 -5.543 1.00 89.25 89 GLU A C 1
ATOM 670 O O . GLU A 1 89 ? 19.558 -5.099 -6.370 1.00 89.25 89 GLU A O 1
ATOM 675 N N . LEU A 1 90 ? 17.931 -4.276 -5.068 1.00 88.31 90 LEU A N 1
ATOM 676 C CA . LEU A 1 90 ? 18.149 -2.870 -5.421 1.00 88.31 90 LEU A CA 1
ATOM 677 C C . LEU A 1 90 ? 19.238 -2.219 -4.553 1.00 88.31 90 LEU A C 1
ATOM 679 O O . LEU A 1 90 ? 19.935 -1.306 -5.005 1.00 88.31 90 LEU A O 1
ATOM 683 N N . LEU A 1 91 ? 19.389 -2.676 -3.306 1.00 87.12 91 LEU A N 1
ATOM 684 C CA . LEU A 1 91 ? 20.401 -2.183 -2.367 1.00 87.12 91 LEU A CA 1
ATOM 685 C C . LEU A 1 91 ? 21.782 -2.787 -2.642 1.00 87.12 91 LEU A C 1
ATOM 687 O O . LEU A 1 91 ? 22.790 -2.077 -2.595 1.00 87.12 91 LEU A O 1
ATOM 691 N N . LEU A 1 92 ? 21.812 -4.088 -2.927 1.00 86.44 92 LEU A N 1
ATOM 692 C CA . LEU A 1 92 ? 23.004 -4.905 -3.134 1.00 86.44 92 LEU A CA 1
ATOM 693 C C . LEU A 1 92 ? 22.864 -5.701 -4.444 1.00 86.44 92 LEU A C 1
ATOM 695 O O . LEU A 1 92 ? 22.704 -6.924 -4.412 1.00 86.44 92 LEU A O 1
ATOM 699 N N . PRO A 1 93 ? 22.910 -5.021 -5.605 1.00 83.50 93 PRO A N 1
ATOM 700 C CA . PRO A 1 93 ? 22.784 -5.686 -6.893 1.00 83.50 93 PRO A CA 1
ATOM 701 C C . PRO A 1 93 ? 23.963 -6.647 -7.137 1.00 83.50 93 PRO A C 1
ATOM 703 O O . PRO A 1 93 ? 25.111 -6.296 -6.835 1.00 83.50 93 PRO A O 1
ATOM 706 N N . PRO A 1 94 ? 23.727 -7.841 -7.715 1.00 80.50 94 PRO A N 1
ATOM 707 C CA . PRO A 1 94 ? 24.796 -8.740 -8.139 1.00 80.50 94 PRO A CA 1
ATOM 708 C C . PRO A 1 94 ? 25.823 -8.043 -9.052 1.00 80.50 94 PRO A C 1
ATOM 710 O O . PRO A 1 94 ? 25.440 -7.174 -9.846 1.00 80.50 94 PRO A O 1
ATOM 713 N N . PRO A 1 95 ? 27.115 -8.425 -9.016 1.00 82.81 95 PRO A N 1
ATOM 714 C CA . PRO A 1 95 ? 28.123 -7.856 -9.906 1.00 82.81 95 PRO A CA 1
ATOM 715 C C . PRO A 1 95 ? 27.704 -7.952 -11.379 1.00 82.81 95 PRO A C 1
ATOM 717 O O . PRO A 1 95 ? 27.330 -9.019 -11.857 1.00 82.81 95 PRO A O 1
ATOM 720 N N . GLY A 1 96 ? 27.758 -6.829 -12.096 1.00 78.62 96 GLY A N 1
ATOM 721 C CA . GLY A 1 96 ? 27.372 -6.756 -13.510 1.00 78.62 96 GLY A CA 1
ATOM 722 C C . GLY A 1 96 ? 25.867 -6.626 -13.773 1.00 78.62 96 GLY A C 1
ATOM 723 O O . GLY A 1 96 ? 25.482 -6.454 -14.928 1.00 78.62 96 GLY A O 1
ATOM 724 N N . SER A 1 97 ? 25.017 -6.651 -12.742 1.00 79.44 97 SER A N 1
ATOM 725 C CA . SER A 1 97 ? 23.591 -6.347 -12.896 1.00 79.44 97 SER A CA 1
ATOM 726 C C . SER A 1 97 ? 23.339 -4.836 -12.914 1.00 79.44 97 SER A C 1
ATOM 728 O O . SER A 1 97 ? 23.999 -4.055 -12.223 1.00 79.44 97 SER A O 1
ATOM 730 N N . ALA A 1 98 ? 22.387 -4.408 -13.742 1.00 77.88 98 ALA A N 1
ATOM 731 C CA . ALA A 1 98 ? 21.936 -3.024 -13.769 1.00 77.88 98 ALA A CA 1
ATOM 732 C C . ALA A 1 98 ? 20.918 -2.784 -12.649 1.00 77.88 98 ALA A C 1
ATOM 734 O O . ALA A 1 98 ? 20.067 -3.632 -12.385 1.00 77.88 98 ALA A O 1
ATOM 735 N N . PHE A 1 99 ? 20.961 -1.600 -12.036 1.00 82.75 99 PHE A N 1
ATOM 736 C CA . PHE A 1 99 ? 19.899 -1.164 -11.135 1.00 82.75 99 PHE A CA 1
ATOM 737 C C . PHE A 1 99 ? 18.579 -1.090 -11.916 1.00 82.75 99 PHE A C 1
ATOM 739 O O . PHE A 1 99 ? 18.449 -0.299 -12.856 1.00 82.75 99 PHE A O 1
ATOM 746 N N . ARG A 1 100 ? 17.609 -1.929 -11.542 1.00 85.50 100 ARG A N 1
ATOM 747 C CA . ARG A 1 100 ? 16.309 -2.022 -12.207 1.00 85.50 100 ARG A CA 1
ATOM 748 C C . ARG A 1 100 ? 15.225 -2.319 -11.186 1.00 85.50 100 ARG A C 1
ATOM 750 O O . ARG A 1 100 ? 15.250 -3.362 -10.549 1.00 85.50 100 ARG A O 1
ATOM 757 N N . ARG A 1 101 ? 14.258 -1.411 -11.092 1.00 88.44 101 ARG A N 1
ATOM 758 C CA . ARG A 1 101 ? 13.001 -1.625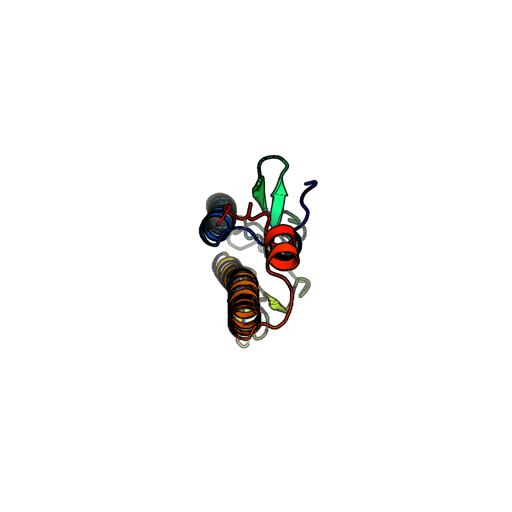 -10.369 1.00 88.44 101 ARG A CA 1
ATOM 759 C C . ARG A 1 101 ? 12.143 -2.625 -11.135 1.00 88.44 101 ARG A C 1
ATOM 761 O O . ARG A 1 101 ? 12.068 -2.559 -12.364 1.00 88.44 101 ARG A O 1
ATOM 768 N N . THR A 1 102 ? 11.512 -3.537 -10.413 1.00 92.12 102 THR A N 1
ATOM 769 C CA . THR A 1 102 ? 10.664 -4.593 -10.974 1.00 92.12 102 THR A CA 1
ATOM 770 C C . THR A 1 102 ? 9.363 -4.732 -10.177 1.00 92.12 102 THR A C 1
ATOM 772 O O . THR A 1 102 ? 9.299 -4.250 -9.039 1.00 92.12 102 THR A O 1
ATOM 775 N N . PRO A 1 103 ? 8.333 -5.403 -10.723 1.00 94.94 103 PRO A N 1
ATOM 776 C CA . PRO A 1 103 ? 7.132 -5.745 -9.961 1.00 94.94 103 PRO A CA 1
ATOM 777 C C . PRO A 1 103 ? 7.444 -6.450 -8.635 1.00 94.94 103 PRO A C 1
ATOM 779 O O . PRO A 1 103 ? 6.850 -6.139 -7.608 1.00 94.94 103 PRO A O 1
ATOM 782 N N . GLU A 1 104 ? 8.437 -7.340 -8.619 1.00 95.31 104 GLU A N 1
ATOM 783 C CA . GLU A 1 104 ? 8.867 -8.068 -7.421 1.00 95.31 104 GLU A CA 1
ATOM 784 C C . GLU A 1 104 ? 9.448 -7.124 -6.361 1.00 95.31 104 GLU A C 1
ATOM 786 O O . GLU A 1 104 ? 9.185 -7.293 -5.170 1.00 95.31 104 GLU A O 1
ATOM 791 N N . SER A 1 105 ? 10.165 -6.079 -6.787 1.00 93.75 105 SER A N 1
ATOM 792 C CA . SER A 1 105 ? 10.675 -5.066 -5.862 1.00 93.75 105 SER A CA 1
ATOM 793 C C . SER A 1 105 ? 9.558 -4.218 -5.229 1.00 93.75 105 SER A C 1
ATOM 795 O O . SER A 1 105 ? 9.671 -3.843 -4.061 1.00 93.75 105 SER A O 1
ATOM 797 N N . ASP A 1 106 ? 8.447 -3.976 -5.942 1.00 96.44 106 ASP A N 1
ATOM 798 C CA . ASP A 1 106 ? 7.247 -3.356 -5.355 1.00 96.44 106 ASP A CA 1
ATOM 799 C C . ASP A 1 106 ? 6.565 -4.307 -4.357 1.00 96.44 106 ASP A C 1
ATOM 801 O O . ASP A 1 106 ? 6.105 -3.872 -3.301 1.00 96.44 106 ASP A O 1
ATOM 805 N N . VAL A 1 107 ? 6.525 -5.613 -4.652 1.00 97.75 107 VAL A N 1
ATOM 806 C CA . VAL A 1 107 ? 5.967 -6.635 -3.744 1.00 97.75 107 VAL A CA 1
ATOM 807 C C . VAL A 1 107 ? 6.773 -6.718 -2.445 1.00 97.75 107 VAL A C 1
ATOM 809 O O . VAL A 1 107 ? 6.188 -6.820 -1.365 1.00 97.75 107 VAL A O 1
ATOM 812 N N . TRP A 1 108 ? 8.103 -6.617 -2.516 1.00 97.25 108 TRP A N 1
ATOM 813 C CA . TRP A 1 108 ? 8.941 -6.500 -1.320 1.00 97.25 108 TRP A CA 1
ATOM 814 C C . TRP A 1 108 ? 8.557 -5.273 -0.488 1.00 97.25 108 TRP A C 1
ATOM 816 O O . TRP A 1 108 ? 8.303 -5.381 0.715 1.00 97.25 108 TRP A O 1
ATOM 826 N N . ALA A 1 109 ? 8.475 -4.109 -1.134 1.00 96.69 109 ALA A N 1
ATOM 827 C CA . ALA A 1 109 ? 8.117 -2.863 -0.474 1.00 96.69 109 ALA A CA 1
ATOM 828 C C . ALA A 1 109 ? 6.725 -2.933 0.177 1.00 96.69 109 ALA A C 1
ATOM 830 O O . ALA A 1 109 ? 6.537 -2.449 1.296 1.00 96.69 109 ALA A O 1
ATOM 831 N N . PHE A 1 110 ? 5.769 -3.604 -0.471 1.00 98.12 110 PHE A N 1
ATOM 832 C CA . PHE A 1 110 ? 4.456 -3.898 0.098 1.00 98.12 110 PHE A CA 1
ATOM 833 C C . PHE A 1 110 ? 4.565 -4.758 1.363 1.00 98.12 110 PHE A C 1
ATOM 835 O O . PHE A 1 110 ? 3.954 -4.430 2.379 1.00 98.12 110 PHE A O 1
ATOM 842 N N . GLY A 1 111 ? 5.404 -5.798 1.355 1.00 97.75 111 GLY A N 1
ATOM 843 C CA . GLY A 1 111 ? 5.697 -6.596 2.548 1.00 97.75 111 GLY A CA 1
ATOM 844 C C . GLY A 1 111 ? 6.217 -5.751 3.718 1.00 97.75 111 GLY A C 1
ATOM 845 O O . GLY A 1 111 ? 5.779 -5.928 4.857 1.00 97.75 111 GLY A O 1
ATOM 846 N N . CYS A 1 112 ? 7.084 -4.772 3.448 1.00 96.69 112 CYS A N 1
ATOM 847 C CA . CYS A 1 112 ? 7.530 -3.816 4.463 1.00 96.69 112 CYS A CA 1
ATOM 848 C C . CYS A 1 112 ? 6.371 -2.967 5.022 1.00 96.69 112 CYS A C 1
ATOM 850 O O . CYS A 1 112 ? 6.306 -2.772 6.235 1.00 96.69 112 CYS A O 1
ATOM 852 N N . ILE A 1 113 ? 5.432 -2.513 4.183 1.00 96.12 113 ILE A N 1
ATOM 853 C CA . ILE A 1 113 ? 4.235 -1.771 4.628 1.00 96.12 113 ILE A CA 1
ATOM 854 C C . ILE A 1 113 ? 3.346 -2.647 5.517 1.00 96.12 113 ILE A C 1
ATOM 856 O O . ILE A 1 113 ? 2.919 -2.194 6.579 1.00 96.12 113 ILE A O 1
ATOM 860 N N . CYS A 1 114 ? 3.111 -3.908 5.138 1.00 96.19 114 CYS A N 1
ATOM 861 C CA . CYS A 1 114 ? 2.366 -4.863 5.963 1.00 96.19 114 CYS A CA 1
ATOM 862 C C . CYS A 1 114 ? 2.978 -4.985 7.363 1.00 96.19 114 CYS A C 1
ATOM 864 O O . CYS A 1 114 ? 2.261 -4.905 8.359 1.00 96.19 114 CYS A O 1
ATOM 866 N N . CYS A 1 115 ? 4.305 -5.116 7.451 1.00 94.12 115 CYS A N 1
ATOM 867 C CA . CYS A 1 115 ? 5.015 -5.177 8.728 1.00 94.12 115 CYS A CA 1
ATOM 868 C C . CYS A 1 115 ? 4.817 -3.915 9.580 1.00 94.12 115 CYS A C 1
ATOM 870 O O . CYS A 1 115 ? 4.673 -4.027 10.796 1.00 94.12 115 CYS A O 1
ATOM 872 N N . GLU A 1 116 ? 4.820 -2.726 8.979 1.00 93.44 116 GLU A N 1
ATOM 873 C CA . GLU A 1 116 ? 4.605 -1.464 9.701 1.00 93.44 116 GLU A CA 1
ATOM 874 C C . GLU A 1 116 ? 3.166 -1.334 10.210 1.00 93.44 116 GLU A C 1
ATOM 876 O O . GLU A 1 116 ? 2.951 -1.020 11.381 1.00 93.44 116 GLU A O 1
ATOM 881 N N . VAL A 1 117 ? 2.180 -1.641 9.364 1.00 92.44 117 VAL A N 1
ATOM 882 C CA . VAL A 1 117 ? 0.759 -1.644 9.745 1.00 92.44 117 VAL A CA 1
ATOM 883 C C . VAL A 1 117 ? 0.511 -2.637 10.883 1.00 92.44 117 VAL A C 1
ATOM 885 O O . VAL A 1 117 ? -0.143 -2.299 11.870 1.00 92.44 117 VAL A O 1
ATOM 888 N N . TRP A 1 118 ? 1.092 -3.837 10.805 1.00 89.56 118 TRP A N 1
ATOM 889 C CA . TRP A 1 118 ? 0.920 -4.865 11.832 1.00 89.56 118 TRP A CA 1
ATOM 890 C C . TRP A 1 118 ? 1.568 -4.497 13.168 1.00 89.56 118 TRP A C 1
ATOM 892 O O . TRP A 1 118 ? 1.000 -4.761 14.228 1.00 89.56 118 TRP A O 1
ATOM 902 N N . GLN A 1 119 ? 2.735 -3.847 13.136 1.00 86.75 119 GLN A N 1
ATOM 903 C CA . GLN A 1 119 ? 3.386 -3.333 14.344 1.00 86.75 119 GLN A CA 1
ATOM 904 C C . GLN A 1 119 ? 2.512 -2.305 15.064 1.00 86.75 119 GLN A C 1
ATOM 906 O O . GLN A 1 119 ? 2.429 -2.341 16.291 1.00 86.75 119 GLN A O 1
ATOM 911 N N . LEU A 1 120 ? 1.823 -1.433 14.323 1.00 85.38 120 LEU A N 1
ATOM 912 C CA . LEU A 1 120 ? 0.899 -0.466 14.916 1.00 85.38 120 LEU A CA 1
ATOM 913 C C . LEU A 1 120 ? -0.293 -1.172 15.576 1.00 85.38 120 LEU A C 1
ATOM 915 O O . LEU A 1 120 ? -0.593 -0.882 16.731 1.00 85.38 120 LEU A O 1
ATOM 919 N N . ILE A 1 121 ? -0.903 -2.162 14.913 1.00 82.69 121 ILE A N 1
ATOM 920 C CA . ILE A 1 121 ? -1.994 -2.967 15.497 1.00 82.69 121 ILE A CA 1
ATOM 921 C C . ILE A 1 121 ? -1.539 -3.656 16.791 1.00 82.69 121 ILE A C 1
ATOM 923 O O . ILE A 1 121 ? -2.230 -3.596 17.810 1.00 82.69 121 ILE A O 1
ATOM 927 N N . PHE A 1 122 ? -0.369 -4.296 16.769 1.00 78.38 122 PHE A N 1
ATOM 928 C CA . PHE A 1 122 ? 0.169 -4.997 17.933 1.00 78.38 122 PHE A CA 1
ATOM 929 C C . PHE A 1 122 ? 0.472 -4.040 19.093 1.00 78.38 122 PHE A C 1
ATOM 931 O O . PHE A 1 122 ? 0.130 -4.335 20.239 1.00 78.38 122 PHE A O 1
ATOM 938 N N . MET A 1 123 ? 1.049 -2.867 18.805 1.00 70.50 123 MET A N 1
ATOM 939 C CA . MET A 1 123 ? 1.325 -1.845 19.816 1.00 70.50 123 MET A CA 1
ATOM 940 C C . MET A 1 123 ? 0.042 -1.414 20.541 1.00 70.50 123 MET A C 1
ATOM 942 O O . MET A 1 123 ? 0.042 -1.308 21.770 1.00 70.50 123 MET A O 1
ATOM 946 N N . PHE A 1 124 ? -1.067 -1.252 19.812 1.00 65.44 124 PHE A N 1
ATOM 947 C CA . PHE A 1 124 ? -2.364 -0.942 20.416 1.00 65.44 124 PHE A CA 1
ATOM 948 C C . PHE A 1 124 ? -2.890 -2.074 21.303 1.00 65.44 124 PHE A C 1
ATOM 950 O O . PHE A 1 124 ? -3.362 -1.815 22.411 1.00 65.44 124 PHE A O 1
ATOM 957 N N . GLN A 1 125 ? -2.766 -3.331 20.871 1.00 66.69 125 GLN A N 1
ATOM 958 C CA . GLN A 1 125 ? -3.200 -4.481 21.671 1.00 66.69 125 GLN A CA 1
ATOM 959 C C . GLN A 1 125 ? -2.401 -4.619 22.973 1.00 66.69 125 GLN A C 1
ATOM 961 O O . GLN A 1 125 ? -2.987 -4.843 24.032 1.00 66.69 125 GLN A O 1
ATOM 966 N N . CYS A 1 126 ? -1.079 -4.438 22.931 1.00 64.94 126 CYS A N 1
ATOM 967 C CA . CYS A 1 126 ? -0.247 -4.472 24.133 1.00 64.94 126 CYS A CA 1
ATOM 968 C C . CYS A 1 126 ? -0.602 -3.354 25.116 1.00 64.94 126 CYS A C 1
ATOM 970 O O . CYS A 1 126 ? -0.716 -3.616 26.315 1.00 64.94 126 CYS A O 1
ATOM 972 N N . HIS A 1 127 ? -0.810 -2.131 24.622 1.00 68.56 127 HIS A N 1
ATOM 973 C CA . HIS A 1 127 ? -1.211 -0.998 25.458 1.00 68.56 127 HIS A CA 1
ATOM 974 C C . HIS A 1 127 ? -2.554 -1.263 26.152 1.00 68.56 127 HIS A C 1
ATOM 976 O O . HIS A 1 127 ? -2.681 -1.071 27.362 1.00 68.56 127 HIS A O 1
ATOM 982 N N . LEU A 1 128 ? -3.520 -1.823 25.416 1.00 68.69 128 LEU A N 1
ATOM 983 C CA . LEU A 1 128 ? -4.819 -2.227 25.953 1.00 68.69 128 LEU A CA 1
ATOM 984 C C . LEU A 1 128 ? -4.689 -3.289 27.057 1.00 68.69 128 LEU A C 1
ATOM 986 O O . LEU A 1 128 ? -5.370 -3.201 28.080 1.00 68.69 128 LEU A O 1
ATOM 990 N N . ILE A 1 129 ? -3.803 -4.276 26.874 1.00 72.12 129 ILE A N 1
ATOM 991 C CA . ILE A 1 129 ? -3.542 -5.330 27.865 1.00 72.12 129 ILE A CA 1
ATOM 992 C C . ILE A 1 129 ? -2.958 -4.732 29.145 1.00 72.12 129 ILE A C 1
ATOM 994 O O . ILE A 1 129 ? -3.460 -5.028 30.229 1.00 72.12 129 ILE A O 1
ATOM 998 N N . VAL A 1 130 ? -1.932 -3.884 29.046 1.00 69.69 130 VAL A N 1
ATOM 999 C CA . VAL A 1 130 ? -1.307 -3.253 30.220 1.00 69.69 130 VAL A CA 1
ATOM 1000 C C . VAL A 1 130 ? -2.323 -2.409 30.989 1.00 69.69 130 VAL A C 1
ATOM 1002 O O . VAL A 1 130 ? -2.457 -2.567 32.201 1.00 69.69 130 VAL A O 1
ATOM 1005 N N . GLU A 1 131 ? -3.113 -1.591 30.293 1.00 71.62 131 GLU A N 1
ATOM 1006 C CA . GLU A 1 131 ? -4.149 -0.784 30.941 1.00 71.62 131 GLU A CA 1
ATOM 1007 C C . GLU A 1 131 ? -5.262 -1.636 31.560 1.00 71.62 131 GLU A C 1
ATOM 1009 O O . GLU A 1 131 ? -5.744 -1.320 32.646 1.00 71.62 131 GLU A O 1
ATOM 1014 N N . SER A 1 132 ? -5.643 -2.749 30.925 1.00 70.56 132 SER A N 1
ATOM 1015 C CA . SER A 1 132 ? -6.620 -3.680 31.502 1.00 70.56 132 SER A CA 1
ATOM 1016 C C . SER A 1 132 ? -6.107 -4.313 32.801 1.00 70.56 132 SER A C 1
ATOM 1018 O O . SER A 1 132 ? -6.867 -4.473 33.756 1.00 70.56 132 SER A O 1
ATOM 1020 N N . GLN A 1 133 ? -4.805 -4.611 32.884 1.00 74.00 133 GLN A N 1
ATOM 1021 C CA . GLN A 1 133 ? -4.181 -5.118 34.105 1.00 74.00 133 GLN A CA 1
ATOM 1022 C C . GLN A 1 133 ? -4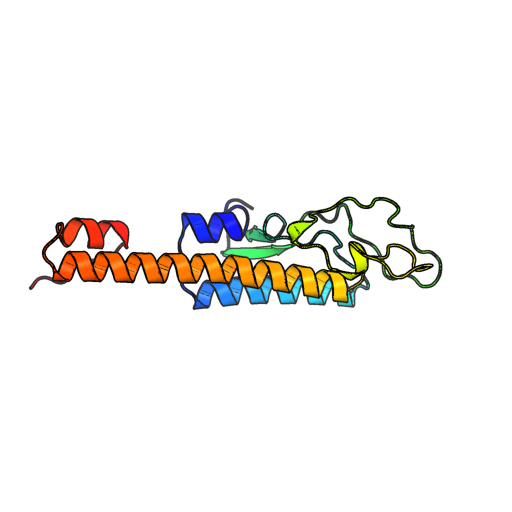.143 -4.056 35.201 1.00 74.00 133 GLN A C 1
ATOM 1024 O O . GLN A 1 133 ? -4.402 -4.373 36.362 1.00 74.00 133 GLN A O 1
ATOM 1029 N N . ASP A 1 134 ? -3.830 -2.811 34.850 1.00 78.31 134 ASP A N 1
ATOM 1030 C CA . ASP A 1 134 ? -3.855 -1.691 35.787 1.00 78.31 134 ASP A CA 1
ATOM 1031 C C . ASP A 1 134 ? -5.270 -1.454 36.325 1.00 78.31 134 ASP A C 1
ATOM 1033 O O . ASP A 1 134 ? -5.443 -1.332 37.539 1.00 78.31 134 ASP A O 1
ATOM 1037 N N . LEU A 1 135 ? -6.290 -1.533 35.465 1.00 76.81 135 LEU A N 1
ATOM 1038 C CA . LEU A 1 135 ? -7.690 -1.428 35.863 1.00 76.81 135 LEU A CA 1
ATOM 1039 C C . LEU A 1 135 ? -8.112 -2.545 36.828 1.00 76.81 135 LEU A C 1
ATOM 1041 O O . LEU A 1 135 ? -8.691 -2.265 37.877 1.00 76.81 135 LEU A O 1
ATOM 1045 N N . VAL A 1 136 ? -7.772 -3.804 36.525 1.00 79.12 136 VAL A N 1
ATOM 1046 C CA . VAL A 1 136 ? -8.028 -4.954 37.417 1.00 79.12 136 VAL A CA 1
ATOM 1047 C C . VAL A 1 136 ? -7.300 -4.796 38.756 1.00 79.12 136 VAL A C 1
ATOM 1049 O O . VAL A 1 136 ? -7.806 -5.211 39.796 1.00 79.12 136 VAL A O 1
ATOM 1052 N N . ARG A 1 137 ? -6.126 -4.157 38.757 1.00 83.62 137 ARG A N 1
ATOM 1053 C CA . ARG A 1 137 ? -5.350 -3.839 39.966 1.00 83.62 137 ARG A CA 1
ATOM 1054 C C . ARG A 1 137 ? -5.843 -2.585 40.699 1.00 83.62 137 ARG A C 1
ATOM 1056 O O . ARG A 1 137 ? -5.207 -2.186 41.673 1.00 83.62 137 ARG A O 1
ATOM 1063 N N . GLY A 1 138 ? -6.934 -1.959 40.252 1.00 78.12 138 GLY A N 1
ATOM 1064 C CA . GLY A 1 138 ? -7.499 -0.749 40.857 1.00 78.12 138 GLY A CA 1
ATOM 1065 C C . GLY A 1 138 ? -6.677 0.521 40.614 1.00 78.12 138 GLY A C 1
ATOM 1066 O O . GLY A 1 138 ? -6.818 1.497 41.351 1.00 78.12 138 GLY A O 1
ATOM 1067 N N . ARG A 1 139 ? -5.793 0.527 39.611 1.00 75.00 139 ARG A N 1
ATOM 1068 C CA . ARG A 1 139 ? -4.997 1.697 39.230 1.00 75.00 139 ARG A CA 1
ATOM 1069 C C . ARG A 1 139 ? -5.754 2.506 38.177 1.00 75.00 139 ARG A C 1
ATOM 1071 O O . ARG A 1 139 ? -5.775 2.156 37.003 1.00 75.00 139 ARG A O 1
ATOM 1078 N N . GLY A 1 140 ? -6.340 3.620 38.613 1.00 70.06 140 GLY A N 1
ATOM 1079 C CA . GLY A 1 140 ? -7.037 4.578 37.750 1.00 70.06 140 GLY A CA 1
ATOM 1080 C C . GLY A 1 140 ? -8.540 4.295 37.570 1.00 70.06 140 GLY A C 1
ATOM 1081 O O . GLY A 1 140 ? -9.002 3.180 37.807 1.00 70.06 140 GLY A O 1
ATOM 1082 N N . PRO A 1 141 ? -9.337 5.313 37.196 1.00 73.25 141 PRO A N 1
ATOM 1083 C CA . PRO A 1 141 ? -10.785 5.175 37.066 1.00 73.25 141 PRO A CA 1
ATOM 1084 C C . PRO A 1 141 ? -11.201 4.565 35.715 1.00 73.25 141 PRO A C 1
ATOM 1086 O O . PRO A 1 141 ? -10.728 4.988 34.660 1.00 73.25 141 PRO A O 1
ATOM 1089 N N . ILE 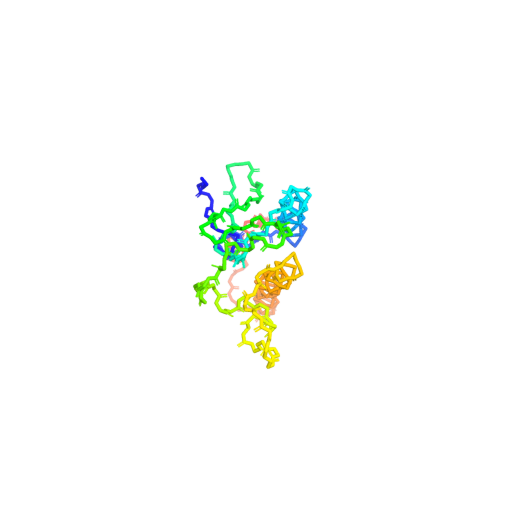A 1 142 ? -12.177 3.645 35.741 1.00 66.88 142 ILE A N 1
ATOM 1090 C CA . ILE A 1 142 ? -12.792 3.014 34.549 1.00 66.88 142 ILE A CA 1
ATOM 1091 C C . ILE A 1 142 ? -13.295 4.064 33.546 1.00 66.88 142 ILE A C 1
ATOM 1093 O O . ILE A 1 142 ? -13.176 3.884 32.337 1.00 66.88 142 ILE A O 1
ATOM 1097 N N . SER A 1 143 ? -13.807 5.197 34.032 1.00 68.31 143 SER A N 1
ATOM 1098 C CA . SER A 1 143 ? -14.324 6.282 33.191 1.00 68.31 143 SER A CA 1
ATOM 1099 C C . SER A 1 143 ? -13.266 6.909 32.275 1.00 68.31 143 SER A C 1
ATOM 1101 O O . SER A 1 143 ? -13.581 7.237 31.133 1.00 68.31 143 SER A O 1
ATOM 1103 N N . ALA A 1 144 ? -12.012 7.033 32.728 1.00 67.12 144 ALA A N 1
ATOM 1104 C CA . ALA A 1 144 ? -10.923 7.562 31.903 1.00 67.12 144 ALA A CA 1
ATOM 1105 C C . ALA A 1 144 ? -10.565 6.607 30.754 1.00 67.12 144 ALA A C 1
ATOM 1107 O O . ALA A 1 144 ? -10.240 7.050 29.652 1.00 67.12 144 ALA A O 1
ATOM 1108 N N . TYR A 1 145 ? -10.681 5.301 30.999 1.00 65.25 145 TYR A N 1
ATOM 1109 C CA . TYR A 1 145 ? -10.480 4.260 29.996 1.00 65.25 145 TYR A CA 1
ATOM 1110 C C . TYR A 1 145 ? -11.627 4.245 28.976 1.00 65.25 145 TYR A C 1
ATOM 1112 O O . TYR A 1 145 ? -11.396 4.343 27.774 1.00 65.25 145 TYR A O 1
ATOM 1120 N N . CYS A 1 146 ? -12.876 4.229 29.450 1.00 64.69 146 CYS A N 1
ATOM 1121 C CA . CYS A 1 146 ? -14.070 4.300 28.608 1.00 64.69 146 CYS A CA 1
ATOM 1122 C C . CYS A 1 146 ? -14.052 5.503 27.654 1.00 64.69 146 CYS A C 1
ATOM 1124 O O . CYS A 1 146 ? -14.302 5.347 26.462 1.00 64.69 146 CYS A O 1
ATOM 1126 N N . HIS A 1 147 ? -13.677 6.683 28.154 1.00 67.81 147 HIS A N 1
ATOM 1127 C CA . HIS A 1 147 ? -13.549 7.886 27.333 1.00 67.81 147 HIS A CA 1
ATOM 1128 C C . HIS A 1 147 ? -12.431 7.771 26.284 1.00 67.81 147 HIS A C 1
ATOM 1130 O O . HIS A 1 147 ? -12.611 8.199 25.148 1.00 67.81 147 HIS A O 1
ATOM 1136 N N . ARG A 1 148 ? -11.280 7.181 26.640 1.00 66.62 148 ARG A N 1
ATOM 1137 C CA . ARG A 1 148 ? -10.139 7.018 25.724 1.00 66.62 148 ARG A CA 1
ATOM 1138 C C . ARG A 1 148 ? -10.463 6.122 24.528 1.00 66.62 148 ARG A C 1
ATOM 1140 O O . ARG A 1 148 ? -10.004 6.412 23.431 1.00 66.62 148 ARG A O 1
ATOM 1147 N N . TYR A 1 149 ? -11.246 5.067 24.737 1.00 63.09 149 TYR A N 1
ATOM 1148 C CA . TYR A 1 149 ? -11.567 4.083 23.695 1.00 63.09 149 TYR A CA 1
ATOM 1149 C C . TYR A 1 149 ? -12.975 4.237 23.109 1.00 63.09 149 TYR A C 1
ATOM 1151 O O . TYR A 1 149 ? -13.432 3.360 22.381 1.00 63.09 149 TYR A O 1
ATOM 1159 N N . GLY A 1 150 ? -13.692 5.316 23.443 1.00 62.72 150 GLY A N 1
ATOM 1160 C CA . GLY A 1 150 ? -15.067 5.527 22.977 1.00 62.72 150 GLY A CA 1
ATOM 1161 C C . GLY A 1 150 ? -16.047 4.437 23.432 1.00 62.72 150 GLY A C 1
ATOM 1162 O O . GLY A 1 150 ? -17.059 4.194 22.777 1.00 62.72 150 GLY A O 1
ATOM 1163 N N . ILE A 1 151 ? -15.751 3.752 24.540 1.00 69.56 151 ILE A N 1
ATOM 1164 C CA . ILE A 1 151 ? -16.590 2.686 25.089 1.00 69.56 151 ILE A CA 1
ATOM 1165 C C . ILE A 1 151 ? -17.603 3.329 26.029 1.00 69.56 151 ILE A C 1
ATOM 1167 O O . ILE A 1 151 ? -17.227 3.877 27.062 1.00 69.56 151 ILE A O 1
ATOM 1171 N N . ASN A 1 152 ? -18.894 3.209 25.724 1.00 63.31 152 ASN A N 1
ATOM 1172 C CA . ASN A 1 152 ? -19.932 3.588 26.679 1.00 63.31 152 ASN A CA 1
ATOM 1173 C C . ASN A 1 152 ? -19.958 2.577 27.838 1.00 63.31 152 ASN A C 1
ATOM 1175 O O . ASN A 1 152 ? -20.229 1.393 27.597 1.00 63.31 152 ASN A O 1
ATOM 1179 N N . PRO A 1 153 ? -19.676 2.997 29.087 1.00 57.53 153 PRO A N 1
ATOM 1180 C CA . PRO A 1 153 ? -19.743 2.096 30.227 1.00 57.53 153 PRO A CA 1
ATOM 1181 C C . PRO A 1 153 ? -21.186 1.620 30.404 1.00 57.53 153 PRO A C 1
ATOM 1183 O O . PRO A 1 153 ? -22.120 2.424 30.402 1.00 57.53 153 PRO A O 1
ATOM 1186 N N . ARG A 1 154 ? -21.384 0.306 30.557 1.00 58.41 154 ARG A N 1
ATOM 1187 C CA . ARG A 1 154 ? -22.696 -0.213 30.956 1.00 58.41 154 ARG A CA 1
ATOM 1188 C C . ARG A 1 154 ? -22.927 0.147 32.427 1.00 58.41 154 ARG A C 1
ATOM 1190 O O . ARG A 1 154 ? -21.993 -0.021 33.214 1.00 58.41 154 ARG A O 1
ATOM 1197 N N . PRO A 1 155 ? -24.121 0.628 32.807 1.00 54.81 155 PRO A N 1
ATOM 1198 C CA . PRO A 1 155 ? -24.456 0.777 34.216 1.00 54.81 155 PRO A CA 1
ATOM 1199 C C . PRO A 1 155 ? -24.387 -0.601 34.892 1.00 54.81 155 PRO A C 1
ATOM 1201 O O . PRO A 1 155 ? -24.861 -1.587 34.321 1.00 54.81 155 PRO A O 1
ATOM 1204 N N . LEU A 1 156 ? -23.721 -0.647 36.051 1.00 54.56 156 LEU A N 1
ATOM 1205 C CA . LEU A 1 156 ? -23.668 -1.815 36.934 1.00 54.56 156 LEU A CA 1
ATOM 1206 C C . LEU A 1 156 ? -25.024 -2.045 37.605 1.00 54.56 156 LEU A C 1
ATOM 1208 O O . LEU A 1 156 ? -25.669 -1.033 37.965 1.00 54.56 156 LEU A O 1
#

Sequence (156 aa):
MPLGSVLKYMADHSPSATYAIELLCDVVEGLKYLHSENIVHGDLCGRNVLIDENGVARLTDFGLASLIESDTSIKSSTRSGSTRWMAPELLLPPPGSAFRRTPESDVWAFGCICCEVWQLIFMFQCHLIVESQDLVRGRGPISAYCHRYGINPRPL

Organism: NCBI:txid2733690